Protein AF-A0A0F9J6B0-F1 (afdb_monomer_lite)

Radius o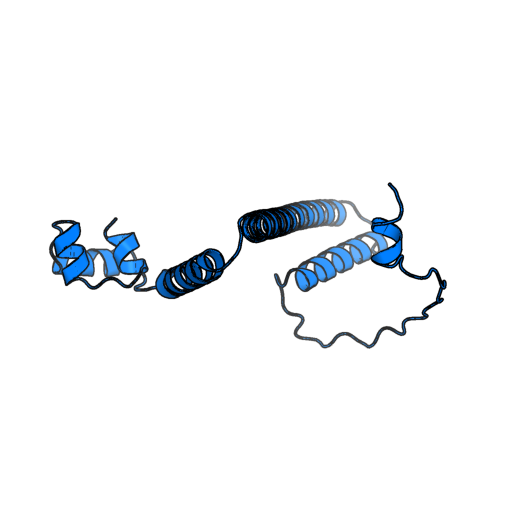f gyration: 25.62 Å; chains: 1; bounding box: 47×68×56 Å

Structure (mmCIF, N/CA/C/O backbone):
data_AF-A0A0F9J6B0-F1
#
_entry.id   AF-A0A0F9J6B0-F1
#
loop_
_atom_site.group_PDB
_atom_site.id
_atom_site.type_symbol
_atom_site.label_atom_id
_atom_site.label_alt_id
_atom_site.label_comp_id
_atom_site.label_asym_id
_atom_site.label_entity_id
_atom_site.label_seq_id
_atom_site.pdbx_PDB_ins_code
_atom_site.Cartn_x
_atom_site.Cartn_y
_atom_site.Cartn_z
_atom_site.occupancy
_atom_site.B_iso_or_equiv
_atom_site.auth_seq_id
_atom_site.auth_comp_id
_atom_site.auth_asym_id
_atom_site.auth_atom_id
_atom_site.pdbx_PDB_model_num
ATOM 1 N N . VAL A 1 1 ? -11.447 -13.891 7.253 1.00 86.56 1 VAL A N 1
ATOM 2 C CA . VAL A 1 1 ? -11.684 -13.188 8.541 1.00 86.56 1 VAL A CA 1
ATOM 3 C C . VAL A 1 1 ? -10.693 -13.617 9.619 1.00 86.56 1 VAL A C 1
ATOM 5 O O . VAL A 1 1 ? -9.848 -12.807 9.956 1.00 86.56 1 VAL A O 1
ATOM 8 N N . ALA A 1 2 ? -10.704 -14.868 10.103 1.00 91.06 2 ALA A N 1
ATOM 9 C CA . ALA A 1 2 ? -9.771 -15.305 11.157 1.00 91.06 2 ALA A CA 1
ATOM 10 C C . ALA A 1 2 ? -8.280 -15.135 10.797 1.00 91.06 2 ALA A C 1
ATOM 12 O O . ALA A 1 2 ? -7.502 -14.700 11.639 1.00 91.06 2 ALA A O 1
ATOM 13 N N . GLN A 1 3 ? -7.906 -15.419 9.542 1.00 93.56 3 GLN A N 1
ATOM 14 C CA . GLN A 1 3 ? -6.561 -15.158 9.015 1.00 93.56 3 GLN A CA 1
ATOM 15 C C . GLN A 1 3 ? -6.202 -13.669 9.094 1.00 93.56 3 GLN A C 1
ATOM 17 O O . GLN A 1 3 ? -5.239 -13.320 9.758 1.00 93.56 3 GLN A O 1
ATOM 22 N N . ALA A 1 4 ? -7.024 -12.794 8.507 1.00 93.50 4 ALA A N 1
ATOM 23 C CA . ALA A 1 4 ? -6.793 -11.349 8.518 1.00 93.50 4 ALA A CA 1
ATOM 24 C C . ALA A 1 4 ? -6.682 -10.773 9.942 1.00 93.50 4 ALA A C 1
ATOM 26 O O . ALA A 1 4 ? -5.851 -9.912 10.197 1.00 93.50 4 ALA A O 1
ATOM 27 N N . MET A 1 5 ? -7.474 -11.272 10.898 1.00 93.75 5 MET A N 1
ATOM 28 C CA . MET A 1 5 ? -7.349 -10.870 12.303 1.00 93.75 5 MET A CA 1
ATOM 29 C C . MET A 1 5 ? -6.032 -11.348 12.932 1.00 93.75 5 MET A C 1
ATOM 31 O O . MET A 1 5 ? -5.412 -10.615 13.696 1.00 93.75 5 MET A O 1
ATOM 35 N N . PHE A 1 6 ? -5.597 -12.568 12.615 1.00 94.69 6 PHE A N 1
ATOM 36 C CA . PHE A 1 6 ? -4.320 -13.117 13.073 1.00 94.69 6 PHE A CA 1
ATOM 37 C C . PHE A 1 6 ? -3.131 -12.333 12.499 1.00 94.69 6 PHE A C 1
ATOM 39 O O . PHE A 1 6 ? -2.220 -11.949 13.233 1.00 94.69 6 PHE A O 1
ATOM 46 N N . GLU A 1 7 ? -3.185 -12.024 11.208 1.00 94.75 7 GLU A N 1
ATOM 47 C CA . GLU A 1 7 ? -2.230 -11.175 10.489 1.00 94.75 7 GLU A CA 1
ATOM 48 C C . GLU A 1 7 ? -2.266 -9.717 10.966 1.00 94.75 7 GLU A C 1
ATOM 50 O O . GLU A 1 7 ? -1.239 -9.049 10.977 1.00 94.75 7 GLU A O 1
ATOM 55 N N . GLY A 1 8 ? -3.411 -9.238 11.456 1.00 92.38 8 GLY A N 1
ATOM 56 C CA . GLY A 1 8 ? -3.547 -7.952 12.146 1.00 92.38 8 GLY A CA 1
ATOM 57 C C . GLY A 1 8 ? -3.039 -7.951 13.595 1.00 92.38 8 GLY A C 1
ATOM 58 O O . GLY A 1 8 ? -3.078 -6.918 14.253 1.00 92.38 8 GLY A O 1
ATOM 59 N N . GLY A 1 9 ? -2.569 -9.093 14.112 1.00 93.81 9 GLY A N 1
ATOM 60 C CA . GLY A 1 9 ? -1.983 -9.211 15.452 1.00 93.81 9 GLY A CA 1
ATOM 61 C C . GLY A 1 9 ? -2.967 -9.580 16.569 1.00 93.81 9 GLY A C 1
ATOM 62 O O . GLY A 1 9 ? -2.544 -9.721 17.720 1.00 93.81 9 GLY A O 1
ATOM 63 N N . ALA A 1 10 ? -4.248 -9.806 16.255 1.00 94.12 10 ALA A N 1
ATOM 64 C CA . ALA A 1 10 ? -5.266 -10.151 17.245 1.00 94.12 10 ALA A CA 1
ATOM 65 C C . ALA A 1 10 ? -4.911 -11.431 18.022 1.00 94.12 10 ALA A C 1
ATOM 67 O O . ALA A 1 10 ? -4.259 -12.363 17.528 1.00 94.12 10 ALA A O 1
ATOM 68 N N . SER A 1 11 ? -5.356 -11.495 19.278 1.00 95.06 11 SER A N 1
ATOM 69 C CA . SER A 1 11 ? -5.137 -12.680 20.109 1.00 95.06 11 SER A CA 1
ATOM 70 C C . SER A 1 11 ? -6.004 -13.854 19.638 1.00 95.06 11 SER A C 1
ATOM 72 O O . SER A 1 11 ? -7.106 -13.667 19.126 1.00 95.06 11 SER A O 1
ATOM 74 N N . LEU A 1 12 ? -5.551 -15.093 19.868 1.00 93.88 12 LEU A N 1
ATOM 75 C CA . LEU A 1 12 ? -6.354 -16.281 19.546 1.00 93.88 12 LEU A CA 1
ATOM 76 C C . LEU A 1 12 ? -7.705 -16.278 20.275 1.00 93.88 12 LEU A C 1
ATOM 78 O O . LEU A 1 12 ? -8.688 -16.761 19.726 1.00 93.88 12 LEU A O 1
ATOM 82 N N . GLN A 1 13 ? -7.752 -15.724 21.491 1.00 95.62 13 GLN A N 1
ATOM 83 C CA . GLN A 1 13 ? -8.985 -15.570 22.262 1.00 95.62 13 GLN A CA 1
ATOM 84 C C . GLN A 1 13 ? -9.965 -14.628 21.561 1.00 95.62 13 GLN A C 1
ATOM 86 O O . GLN A 1 13 ? -11.135 -14.961 21.413 1.00 95.62 13 GLN A O 1
ATOM 91 N N . GLU A 1 14 ? -9.479 -13.476 21.104 1.00 95.19 14 GLU A N 1
ATOM 92 C CA . GLU A 1 14 ? -10.299 -12.490 20.405 1.00 95.19 14 GLU A CA 1
ATOM 93 C C . GLU A 1 14 ? -10.812 -13.027 19.066 1.00 95.19 14 GLU A C 1
ATOM 95 O O . GLU A 1 14 ? -11.990 -12.880 18.746 1.00 95.19 14 GLU A O 1
ATOM 100 N N . ILE A 1 15 ? -9.947 -13.698 18.301 1.00 94.88 15 ILE A N 1
ATOM 101 C CA . ILE A 1 15 ? -10.339 -14.323 17.035 1.00 94.88 15 ILE A CA 1
ATOM 102 C C . ILE A 1 15 ? -11.392 -15.397 17.289 1.00 94.88 15 ILE A C 1
ATOM 104 O O . ILE A 1 15 ? -12.396 -15.448 16.583 1.00 94.88 15 ILE A O 1
ATOM 108 N N . SER A 1 16 ? -11.186 -16.231 18.307 1.00 95.31 16 SER A N 1
ATOM 109 C CA . SER A 1 16 ? -12.132 -17.282 18.666 1.00 95.31 16 SER A CA 1
ATOM 110 C C . SER A 1 16 ? -13.492 -16.707 19.046 1.00 95.31 16 SER A C 1
ATOM 112 O O . SER A 1 16 ? -14.500 -17.148 18.511 1.00 95.31 16 SER A O 1
ATOM 114 N N . PHE A 1 17 ? -13.514 -15.644 19.851 1.00 95.75 17 PHE A N 1
ATOM 115 C CA . PHE A 1 17 ? -14.744 -14.954 20.225 1.00 95.75 17 PHE A CA 1
ATOM 116 C C . PHE A 1 17 ? -15.478 -14.334 19.024 1.00 95.75 17 PHE A C 1
ATOM 118 O O . PHE A 1 17 ? -16.689 -14.480 18.908 1.00 95.75 17 PHE A O 1
ATOM 125 N N . LYS A 1 18 ? -14.767 -13.659 18.109 1.00 95.06 18 LYS A N 1
ATOM 126 C CA . LYS A 1 18 ? -15.400 -12.969 16.966 1.00 95.06 18 LYS A CA 1
ATOM 127 C C . LYS A 1 18 ? -15.781 -13.891 15.808 1.00 95.06 18 LYS A C 1
ATOM 129 O O . LYS A 1 18 ? -16.608 -13.512 14.987 1.00 95.06 18 LYS A O 1
ATOM 134 N N . THR A 1 19 ? -15.137 -15.050 15.686 1.00 92.75 19 THR A N 1
ATOM 135 C CA . THR A 1 19 ? -15.326 -15.954 14.536 1.00 92.75 19 THR A CA 1
ATOM 136 C C . THR A 1 19 ? -15.967 -17.287 14.898 1.00 92.75 19 THR A C 1
ATOM 138 O O . THR A 1 19 ? -16.244 -18.067 13.992 1.00 92.75 19 THR A O 1
ATOM 141 N N . ASP A 1 20 ? -16.175 -17.553 16.190 1.00 92.56 20 ASP A N 1
ATOM 142 C CA . ASP A 1 20 ? -16.641 -18.833 16.744 1.00 92.56 20 ASP A CA 1
ATOM 143 C C . ASP A 1 20 ? -15.767 -20.041 16.342 1.00 92.56 20 ASP A C 1
ATOM 145 O O . ASP A 1 20 ? -16.170 -21.202 16.366 1.00 92.56 20 ASP A O 1
ATOM 149 N N . ILE A 1 21 ? -14.516 -19.781 15.945 1.00 92.19 21 ILE A N 1
ATOM 150 C CA . ILE A 1 21 ? -13.540 -20.823 15.626 1.00 92.19 21 ILE A CA 1
ATOM 151 C C . ILE A 1 21 ? -12.730 -21.119 16.882 1.00 92.19 21 ILE A C 1
ATOM 153 O O . ILE A 1 21 ? -12.158 -20.219 17.495 1.00 92.19 21 ILE A O 1
ATOM 157 N N . ASP A 1 22 ? -12.602 -22.393 17.245 1.00 95.38 22 ASP A N 1
ATOM 158 C CA . ASP A 1 22 ? -11.760 -22.778 18.374 1.00 95.38 22 ASP A CA 1
ATOM 159 C C . ASP A 1 22 ? -10.287 -22.353 18.185 1.00 95.38 22 ASP A C 1
ATOM 161 O O . ASP A 1 22 ? -9.697 -22.461 17.102 1.00 95.38 22 ASP A O 1
ATOM 165 N N . ARG A 1 23 ? -9.656 -21.934 19.286 1.00 95.81 23 ARG A N 1
ATOM 166 C CA . ARG A 1 23 ? -8.264 -21.457 19.334 1.00 95.81 23 ARG A CA 1
ATOM 167 C C . ARG A 1 23 ? -7.272 -22.477 18.782 1.00 95.81 23 ARG A C 1
ATOM 169 O O . ARG A 1 23 ? -6.326 -22.097 18.086 1.00 95.81 23 ARG A O 1
ATOM 176 N N . SER A 1 24 ? -7.482 -23.766 19.058 1.00 95.00 24 SER A N 1
ATOM 177 C CA . SER A 1 24 ? -6.600 -24.824 18.558 1.00 95.00 24 SER A CA 1
ATOM 178 C C . SER A 1 24 ? -6.723 -24.983 17.041 1.00 95.00 24 SER A C 1
ATOM 180 O O . SER A 1 24 ? -5.720 -25.196 16.358 1.00 95.00 24 SER A O 1
ATOM 182 N N . THR A 1 25 ? -7.928 -24.798 16.496 1.00 94.50 25 THR A N 1
ATOM 183 C CA . THR A 1 25 ? -8.187 -24.830 15.052 1.00 94.50 25 THR A CA 1
ATOM 184 C C . THR A 1 25 ? -7.529 -23.647 14.350 1.00 94.50 25 THR A C 1
ATOM 186 O O . THR A 1 25 ? -6.895 -23.839 13.311 1.00 94.50 25 THR A O 1
ATOM 189 N N . ILE A 1 26 ? -7.603 -22.447 14.935 1.00 94.00 26 ILE A N 1
ATOM 190 C CA . ILE A 1 26 ? -6.925 -21.248 14.417 1.00 94.00 26 ILE A CA 1
ATOM 191 C C . ILE A 1 26 ? -5.411 -21.476 14.379 1.00 94.00 26 ILE A C 1
ATOM 193 O O . ILE A 1 26 ? -4.792 -21.293 13.335 1.00 94.00 26 ILE A O 1
ATOM 197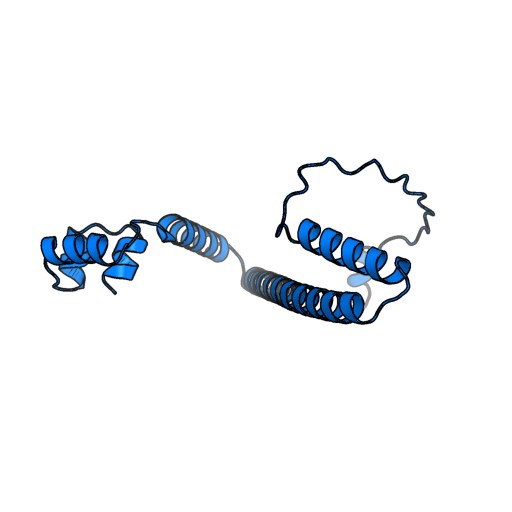 N N . SER A 1 27 ? -4.817 -21.951 15.478 1.00 94.19 27 SER A N 1
ATOM 198 C CA . SER A 1 27 ? -3.373 -22.212 15.547 1.00 94.19 27 SER A CA 1
ATOM 199 C C . SER A 1 27 ? -2.914 -23.279 14.543 1.00 94.19 27 SER A C 1
ATOM 201 O O . SER A 1 27 ? -1.900 -23.101 13.866 1.00 94.19 27 SER A O 1
ATOM 203 N N . LYS A 1 28 ? -3.674 -24.374 14.394 1.00 96.31 28 LYS A N 1
ATOM 204 C CA . LYS A 1 28 ? -3.382 -25.425 13.405 1.00 96.31 28 LYS A CA 1
ATOM 205 C C . LYS A 1 28 ? -3.456 -24.893 11.975 1.00 96.31 28 LYS A C 1
ATOM 207 O O . LYS A 1 28 ? -2.575 -25.203 11.177 1.00 96.31 28 LYS A O 1
ATOM 212 N N . LYS A 1 29 ? -4.476 -24.090 11.651 1.00 94.69 29 LYS A N 1
ATOM 213 C CA . LYS A 1 29 ? -4.606 -23.458 10.330 1.00 94.69 29 LYS A CA 1
ATOM 214 C C . LYS A 1 29 ? -3.472 -22.475 10.062 1.00 94.69 29 LYS A C 1
ATOM 216 O O . LYS A 1 29 ? -2.879 -22.567 8.996 1.00 94.69 29 LYS A O 1
ATOM 221 N N . ALA A 1 30 ? -3.119 -21.639 11.040 1.00 93.88 30 ALA A N 1
ATOM 222 C CA . ALA A 1 30 ? -2.009 -20.698 10.926 1.00 93.88 30 ALA A CA 1
ATOM 223 C C . ALA A 1 30 ? -0.700 -21.409 10.570 1.00 93.88 30 ALA A C 1
ATOM 225 O O . ALA A 1 30 ? -0.047 -21.049 9.598 1.00 93.88 30 ALA A O 1
ATOM 226 N N . LYS A 1 31 ? -0.366 -22.492 11.282 1.00 94.75 31 LYS A N 1
ATOM 227 C CA . LYS A 1 31 ? 0.831 -23.290 10.980 1.00 94.75 31 LYS A CA 1
ATOM 228 C C . LYS A 1 31 ? 0.754 -23.987 9.621 1.00 94.75 31 LYS A C 1
ATOM 230 O O . LYS A 1 31 ? 1.730 -23.984 8.884 1.00 94.75 31 LYS A O 1
ATOM 235 N N . LYS A 1 32 ? -0.388 -24.601 9.291 1.00 96.31 32 LYS A N 1
ATOM 236 C CA . LYS A 1 32 ? -0.559 -25.376 8.049 1.00 96.31 32 LYS A CA 1
ATOM 237 C C . LYS A 1 32 ? -0.519 -24.501 6.795 1.00 96.31 32 LYS A C 1
ATOM 239 O O . LYS A 1 32 ? -0.053 -24.961 5.761 1.00 96.31 32 LYS A O 1
ATOM 244 N N . LEU A 1 33 ? -1.064 -23.291 6.878 1.00 94.25 33 LEU A N 1
ATOM 245 C CA . LEU A 1 33 ? -1.223 -22.375 5.748 1.00 94.25 33 LEU A CA 1
ATOM 246 C C . LEU A 1 33 ? -0.187 -21.243 5.744 1.00 94.25 33 LEU A C 1
ATOM 248 O O . LEU A 1 33 ? -0.253 -20.389 4.869 1.00 94.25 33 LEU A O 1
ATOM 252 N N . GLY A 1 34 ? 0.743 -21.231 6.704 1.00 94.50 34 GLY A N 1
ATOM 253 C CA . GLY A 1 34 ? 1.801 -20.225 6.780 1.00 94.50 34 GLY A CA 1
ATOM 254 C C . GLY A 1 34 ? 1.295 -18.821 7.109 1.00 94.50 34 GLY A C 1
ATOM 255 O O . GLY A 1 34 ? 1.810 -17.856 6.565 1.00 94.50 34 GLY A O 1
ATOM 256 N N . TRP A 1 35 ? 0.276 -18.685 7.964 1.00 94.62 35 TRP A N 1
ATOM 257 C CA . TRP A 1 35 ? -0.174 -17.358 8.394 1.00 94.62 35 TRP A CA 1
ATOM 258 C C . TRP A 1 35 ? 0.880 -16.711 9.289 1.00 94.62 35 TRP A C 1
ATOM 260 O O . TRP A 1 35 ? 1.293 -17.294 10.298 1.00 94.62 35 TRP A O 1
ATOM 270 N N . GLU A 1 36 ? 1.253 -15.480 8.962 1.00 93.31 36 GLU A N 1
ATOM 271 C CA . GLU A 1 36 ? 2.214 -14.697 9.730 1.00 93.31 36 GLU A CA 1
ATOM 272 C C . GLU A 1 36 ? 1.484 -13.784 10.711 1.00 93.31 36 GLU A C 1
ATOM 274 O O . GLU A 1 36 ? 0.635 -12.976 10.337 1.00 93.31 36 GLU A O 1
ATOM 279 N N . LYS A 1 37 ? 1.779 -13.924 12.006 1.00 93.06 37 LYS A N 1
ATOM 280 C CA . LYS A 1 37 ? 1.102 -13.122 13.025 1.00 93.06 37 LYS A CA 1
ATOM 281 C C . LYS A 1 37 ? 1.608 -11.684 12.979 1.00 93.06 37 LYS A C 1
ATOM 283 O O . LYS A 1 37 ? 2.805 -11.461 13.117 1.00 93.06 37 LYS A O 1
ATOM 288 N N . GLY A 1 38 ? 0.687 -10.728 12.904 1.00 91.69 38 GLY A N 1
ATOM 289 C CA . GLY A 1 38 ? 1.014 -9.305 13.021 1.00 91.69 38 GLY A CA 1
ATOM 290 C C . GLY A 1 38 ? 1.685 -8.687 11.791 1.00 91.69 38 GLY A C 1
ATOM 291 O O . GLY A 1 38 ? 2.142 -7.553 11.885 1.00 91.69 38 GLY A O 1
ATOM 292 N N . VAL A 1 39 ? 1.720 -9.373 10.642 1.00 94.88 39 VAL A N 1
ATOM 293 C CA . VAL A 1 39 ? 2.306 -8.841 9.395 1.00 94.88 39 VAL A CA 1
ATOM 294 C C . VAL A 1 39 ? 1.700 -7.492 8.974 1.00 94.88 39 VAL A C 1
ATOM 296 O O . VAL A 1 39 ? 2.411 -6.631 8.467 1.00 94.88 39 VAL A O 1
ATOM 299 N N . ASN A 1 40 ? 0.419 -7.253 9.275 1.00 92.88 40 ASN A N 1
ATOM 300 C CA . ASN A 1 40 ? -0.272 -5.998 8.960 1.00 92.88 40 ASN A CA 1
ATOM 301 C C . ASN A 1 40 ? -0.408 -5.066 10.174 1.00 92.88 40 ASN A C 1
ATOM 303 O O . ASN A 1 40 ? -1.045 -4.019 10.079 1.00 92.88 40 ASN A O 1
ATOM 307 N N . GLN A 1 41 ? 0.154 -5.429 11.331 1.00 92.81 41 GLN A N 1
ATOM 308 C CA . GLN A 1 41 ? -0.050 -4.688 12.577 1.00 92.81 41 GLN A CA 1
ATOM 309 C C . GLN A 1 41 ? 0.523 -3.268 12.507 1.00 92.81 41 GLN A C 1
ATOM 311 O O . GLN A 1 41 ? -0.122 -2.332 12.976 1.00 92.81 41 GLN A O 1
ATOM 316 N N . GLN A 1 42 ? 1.700 -3.098 11.895 1.00 92.62 42 GLN A N 1
ATOM 317 C CA . GLN A 1 42 ? 2.300 -1.774 11.716 1.00 92.62 42 GLN A CA 1
ATOM 318 C C . GLN A 1 42 ? 1.461 -0.904 10.775 1.00 92.62 42 GLN A C 1
ATOM 320 O O . GLN A 1 42 ? 1.180 0.241 11.106 1.00 92.62 42 GLN A O 1
ATOM 325 N N . LEU A 1 43 ? 0.982 -1.470 9.663 1.00 93.75 43 LEU A N 1
ATOM 326 C CA . LEU A 1 43 ? 0.124 -0.753 8.719 1.00 93.75 43 LEU A CA 1
ATOM 327 C C . LEU A 1 43 ? -1.173 -0.265 9.385 1.00 93.75 43 LEU A C 1
ATOM 329 O O . LEU A 1 43 ? -1.592 0.864 9.162 1.00 93.75 43 LEU A O 1
ATOM 333 N N . ILE A 1 44 ? -1.780 -1.087 10.248 1.00 93.31 44 ILE A N 1
ATOM 334 C CA . ILE A 1 44 ? -2.955 -0.687 11.037 1.00 93.31 44 ILE A CA 1
ATOM 335 C C . ILE A 1 44 ? -2.613 0.483 11.971 1.00 93.31 44 ILE A C 1
ATOM 337 O O . ILE A 1 44 ? -3.394 1.425 12.082 1.00 93.31 44 ILE A O 1
ATOM 341 N N . ALA A 1 45 ? -1.462 0.435 12.647 1.00 93.94 45 ALA A N 1
ATOM 342 C CA . ALA A 1 45 ? -1.032 1.510 13.539 1.00 93.94 45 ALA A CA 1
ATOM 343 C C . ALA A 1 45 ? -0.765 2.822 12.782 1.00 93.94 45 ALA A C 1
ATOM 345 O O . ALA A 1 45 ? -1.146 3.893 13.258 1.00 93.94 45 ALA A O 1
ATOM 346 N N . ASP A 1 46 ? -0.156 2.736 11.599 1.00 95.06 46 ASP A N 1
ATOM 347 C CA . ASP A 1 46 ? 0.116 3.890 10.745 1.00 95.06 46 ASP A CA 1
ATOM 348 C C . ASP A 1 46 ? -1.181 4.528 10.235 1.00 95.06 46 ASP A C 1
ATOM 350 O O . ASP A 1 46 ? -1.312 5.748 10.293 1.00 95.06 46 ASP A O 1
ATOM 354 N N . GLU A 1 47 ? -2.166 3.724 9.826 1.00 95.38 47 GLU A N 1
ATOM 355 C CA . GLU A 1 47 ? -3.476 4.221 9.388 1.00 95.38 47 GLU A CA 1
ATOM 356 C C . GLU A 1 47 ? -4.221 4.932 10.527 1.00 95.38 47 GLU A C 1
ATOM 358 O O . GLU A 1 47 ? -4.736 6.033 10.351 1.00 95.38 47 GLU A O 1
ATOM 363 N N . VAL A 1 48 ? -4.219 4.351 11.735 1.00 96.00 48 VAL A N 1
ATOM 364 C CA . VAL A 1 48 ? -4.810 4.992 12.925 1.00 96.00 48 VAL A CA 1
ATOM 365 C C . VAL A 1 48 ? -4.138 6.335 13.217 1.00 96.00 48 VAL A C 1
ATOM 367 O O . VAL A 1 48 ? -4.819 7.305 13.561 1.00 96.00 48 VAL A O 1
ATOM 370 N N . ARG A 1 49 ? -2.809 6.413 13.074 1.00 97.12 49 ARG A N 1
ATOM 371 C CA . ARG A 1 49 ? -2.062 7.664 13.242 1.00 97.12 49 ARG A CA 1
ATOM 372 C C . ARG A 1 49 ? -2.482 8.699 12.199 1.00 97.12 49 ARG A C 1
ATOM 374 O O . ARG A 1 49 ? -2.791 9.825 12.580 1.00 97.12 49 ARG A O 1
ATOM 381 N N . VAL A 1 50 ? -2.531 8.317 10.922 1.00 95.88 50 VAL A N 1
ATOM 382 C CA . VAL A 1 50 ? -2.945 9.203 9.823 1.00 95.88 50 VAL A CA 1
ATOM 383 C C . VAL A 1 50 ? -4.361 9.727 10.053 1.00 95.88 50 VAL A C 1
ATOM 385 O O . VAL A 1 50 ? -4.578 10.931 9.966 1.00 95.88 50 VAL A O 1
ATOM 388 N N . GLU A 1 51 ? -5.310 8.868 10.423 1.00 95.38 51 GLU A N 1
ATOM 389 C CA . GLU A 1 51 ? -6.696 9.286 10.662 1.00 95.38 51 GLU A CA 1
ATOM 390 C C . GLU A 1 51 ? -6.813 10.234 11.866 1.00 95.38 51 GLU A C 1
ATOM 392 O O . GLU A 1 51 ? -7.535 11.232 11.828 1.00 95.38 51 GLU A O 1
ATOM 397 N N . THR A 1 52 ? -6.036 9.978 12.923 1.00 95.75 52 THR A N 1
ATOM 398 C CA . THR A 1 52 ? -5.965 10.875 14.085 1.00 95.75 52 THR A CA 1
ATOM 399 C C . THR A 1 52 ? -5.430 12.248 13.679 1.00 95.75 52 THR A C 1
ATOM 401 O O . THR A 1 52 ? -6.015 13.265 14.048 1.00 95.75 52 THR A O 1
ATOM 404 N N . GLU A 1 53 ? -4.361 12.298 12.882 1.00 94.62 53 GLU A N 1
ATOM 405 C CA . GLU A 1 53 ? -3.803 13.546 12.353 1.00 94.62 53 GLU A CA 1
ATOM 406 C C . GLU A 1 53 ? -4.819 14.271 11.450 1.00 94.62 53 GLU A C 1
ATOM 408 O O . GLU A 1 53 ? -5.060 15.465 11.646 1.00 94.62 53 GLU A O 1
ATOM 413 N N . LYS A 1 54 ? -5.503 13.556 10.543 1.00 94.00 54 LYS A N 1
ATOM 414 C CA . LYS A 1 54 ? -6.551 14.112 9.666 1.00 94.00 54 LYS A CA 1
ATOM 415 C C . LYS A 1 54 ? -7.705 14.734 10.450 1.00 94.00 54 LYS A C 1
ATOM 417 O O . LYS A 1 54 ? -8.197 15.784 10.048 1.00 94.00 54 LYS A O 1
ATOM 422 N N . SER A 1 55 ? -8.090 14.154 11.588 1.00 94.56 55 SER A N 1
ATOM 423 C CA . SER A 1 55 ? -9.167 14.695 12.435 1.00 94.56 55 SER A CA 1
ATOM 424 C C . SER A 1 55 ? -8.878 16.091 13.010 1.00 94.56 55 SER A C 1
ATOM 426 O O . SER A 1 55 ? -9.802 16.790 13.423 1.00 94.56 55 SER A O 1
ATOM 428 N N . THR A 1 56 ? -7.609 16.516 13.020 1.00 95.00 56 THR A N 1
ATOM 429 C CA . THR A 1 56 ? -7.188 17.848 13.490 1.00 95.00 56 THR A CA 1
ATOM 430 C C . THR A 1 56 ? -7.154 18.906 12.385 1.00 95.00 56 THR A C 1
ATOM 432 O O . THR A 1 56 ? -6.979 20.091 12.671 1.00 95.00 56 THR A O 1
ATOM 435 N N . LEU A 1 57 ? -7.313 18.491 11.127 1.00 95.19 57 LEU A N 1
ATOM 436 C CA . LEU A 1 57 ? -7.239 19.355 9.955 1.00 95.19 57 LEU A CA 1
ATOM 437 C C . LEU A 1 57 ? -8.615 19.905 9.579 1.00 95.19 57 LEU A C 1
ATOM 439 O O . LEU A 1 57 ? -9.656 19.321 9.878 1.00 95.19 57 LEU A O 1
ATOM 443 N N . ASN A 1 58 ? -8.621 21.034 8.872 1.00 96.75 58 ASN A N 1
ATOM 444 C CA . ASN A 1 58 ? -9.840 21.524 8.239 1.00 96.75 58 ASN A CA 1
ATOM 445 C C . ASN A 1 58 ? -10.121 20.796 6.911 1.00 96.75 58 ASN A C 1
ATOM 447 O O . ASN A 1 58 ? -9.249 20.146 6.332 1.00 96.75 58 ASN A O 1
ATOM 451 N N . GLN A 1 59 ? -11.340 20.962 6.396 1.00 94.50 59 GLN A N 1
ATOM 452 C CA . GLN A 1 59 ? -11.803 20.269 5.194 1.00 94.50 59 GLN A CA 1
ATOM 453 C C . GLN A 1 59 ? -10.916 20.517 3.959 1.00 94.50 59 GLN A C 1
ATOM 455 O O . GLN A 1 59 ? -10.586 19.573 3.248 1.00 94.50 59 GLN A O 1
ATOM 460 N N . GLN A 1 60 ? -10.463 21.755 3.728 1.00 95.00 60 GLN A N 1
ATOM 461 C CA . GLN A 1 60 ? -9.605 22.079 2.579 1.00 95.00 60 GLN A CA 1
ATOM 462 C C . GLN A 1 60 ? -8.227 21.412 2.684 1.00 95.00 60 GLN A C 1
ATOM 464 O O . GLN A 1 60 ? -7.671 20.956 1.687 1.00 95.00 60 GLN A O 1
ATOM 469 N N . GLN A 1 61 ? -7.672 21.331 3.895 1.00 94.06 61 GLN A N 1
ATOM 470 C CA . GLN A 1 61 ? -6.403 20.646 4.146 1.00 94.06 61 GLN A CA 1
ATOM 471 C C . GLN A 1 61 ? -6.526 19.138 3.911 1.00 94.06 61 GLN A C 1
ATOM 473 O O . GLN A 1 61 ? -5.626 18.547 3.316 1.00 94.06 61 GLN A O 1
ATOM 478 N N . VAL A 1 62 ? -7.637 18.530 4.337 1.00 95.12 62 VAL A N 1
ATOM 479 C CA . VAL A 1 62 ? -7.929 17.110 4.090 1.00 95.12 62 VAL A CA 1
ATOM 480 C C . VAL A 1 62 ? -8.072 16.832 2.593 1.00 95.12 62 VAL A C 1
ATOM 482 O O . VAL A 1 62 ? -7.449 15.905 2.082 1.00 95.12 62 VAL A O 1
ATOM 485 N N . GLU A 1 63 ? -8.822 17.663 1.870 1.00 94.19 63 GLU A N 1
ATOM 486 C CA . GLU A 1 63 ? -8.997 17.527 0.418 1.00 94.19 63 GLU A CA 1
ATOM 487 C C . GLU A 1 63 ? -7.670 17.640 -0.334 1.00 94.19 63 GLU A C 1
ATOM 489 O O . GLU A 1 63 ? -7.368 16.820 -1.203 1.00 94.19 63 GLU A O 1
ATOM 494 N N . TYR A 1 64 ? -6.842 18.624 0.027 1.00 93.56 64 TYR A N 1
ATOM 495 C CA . TYR A 1 64 ? -5.521 18.777 -0.571 1.00 93.56 64 TYR A CA 1
ATOM 496 C C . TYR A 1 64 ? -4.602 17.592 -0.250 1.00 93.56 64 TYR A C 1
ATOM 498 O O . TYR A 1 64 ? -3.903 17.102 -1.138 1.00 93.56 64 TYR A O 1
ATOM 506 N N . HIS A 1 65 ? -4.616 17.101 0.993 1.00 94.75 65 HIS A N 1
ATOM 507 C CA . HIS A 1 65 ? -3.875 15.904 1.388 1.00 94.75 65 HIS A CA 1
ATOM 508 C C . HIS A 1 65 ? -4.276 14.693 0.536 1.00 94.75 65 HIS A C 1
ATOM 510 O O . HIS A 1 65 ? -3.415 14.040 -0.054 1.00 94.75 65 HIS A O 1
ATOM 516 N N . ASP A 1 66 ? -5.574 14.419 0.411 1.00 94.12 66 ASP A N 1
ATOM 517 C CA . ASP A 1 66 ? -6.078 13.252 -0.318 1.00 94.12 66 ASP A CA 1
ATOM 518 C C . ASP A 1 66 ? -5.791 13.359 -1.829 1.00 94.12 66 ASP A C 1
ATOM 520 O O . ASP A 1 66 ? -5.423 12.371 -2.480 1.00 94.12 66 ASP A O 1
ATOM 524 N N . PHE A 1 67 ? -5.840 14.572 -2.388 1.00 92.81 67 PHE A N 1
ATOM 525 C CA . PHE A 1 67 ? -5.361 14.848 -3.744 1.00 92.81 67 PHE A CA 1
ATOM 526 C C . PHE A 1 67 ? -3.862 14.537 -3.904 1.00 92.81 67 PHE A C 1
ATOM 528 O O . PHE A 1 67 ? -3.462 13.866 -4.856 1.00 92.81 67 PHE A O 1
ATOM 535 N N . GLN A 1 68 ? -3.017 14.979 -2.971 1.00 89.88 68 GLN A N 1
ATOM 536 C CA . GLN A 1 68 ? -1.575 14.724 -3.039 1.00 89.88 68 GLN A CA 1
ATOM 537 C C . GLN A 1 68 ? -1.246 13.232 -2.916 1.00 89.88 68 GLN A C 1
ATOM 539 O O . GLN A 1 68 ? -0.444 12.720 -3.699 1.00 89.88 68 GLN A O 1
ATOM 544 N N . VAL A 1 69 ? -1.890 12.518 -1.988 1.00 91.81 69 VAL A N 1
ATOM 545 C CA . VAL A 1 69 ? -1.714 11.067 -1.821 1.00 91.81 69 VAL A CA 1
ATOM 546 C C . VAL A 1 69 ? -2.121 10.322 -3.092 1.00 91.81 69 VAL A C 1
ATOM 548 O O . VAL A 1 69 ? -1.357 9.499 -3.598 1.00 91.81 69 VAL A O 1
ATOM 551 N N . SER A 1 70 ? -3.292 10.632 -3.655 1.00 90.81 70 SER A N 1
ATOM 552 C CA . SER A 1 70 ? -3.766 9.979 -4.883 1.00 90.81 70 SER A CA 1
ATOM 553 C C . 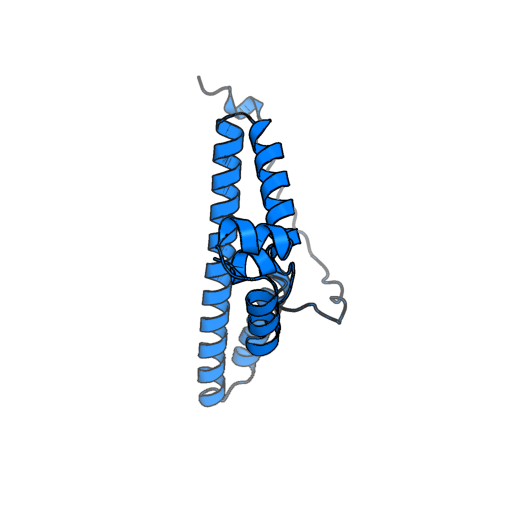SER A 1 70 ? -2.864 10.256 -6.091 1.00 90.81 70 SER A C 1
ATOM 555 O O . SER A 1 70 ? -2.558 9.328 -6.843 1.00 90.81 70 SER A O 1
ATOM 557 N N . SER A 1 71 ? -2.372 11.488 -6.240 1.00 86.06 71 SER A N 1
ATOM 558 C CA . SER A 1 71 ? -1.415 11.869 -7.286 1.00 86.06 71 SER A CA 1
ATOM 559 C C . SER A 1 71 ? -0.093 11.098 -7.172 1.00 86.06 71 SER A C 1
ATOM 561 O O . SER A 1 71 ? 0.388 10.527 -8.153 1.00 86.06 71 SER A O 1
ATOM 563 N N . GLN A 1 72 ? 0.468 10.987 -5.964 1.00 82.75 72 GLN A N 1
ATOM 564 C CA . GLN A 1 72 ? 1.704 10.231 -5.738 1.00 82.75 72 GLN A CA 1
ATOM 565 C C . GLN A 1 72 ? 1.526 8.728 -5.997 1.00 82.75 72 GLN A C 1
ATOM 567 O O . GLN A 1 72 ? 2.386 8.104 -6.618 1.00 82.75 72 GLN A O 1
ATOM 572 N N . LEU A 1 73 ? 0.394 8.145 -5.590 1.00 87.38 73 LEU A N 1
ATOM 573 C CA . LEU A 1 73 ? 0.073 6.747 -5.894 1.00 87.38 73 LEU A CA 1
ATOM 574 C C . LEU A 1 73 ? -0.064 6.497 -7.401 1.00 87.38 73 LEU A C 1
ATOM 576 O O . LEU A 1 73 ? 0.366 5.449 -7.888 1.00 87.38 73 LEU A O 1
ATOM 580 N N . ALA A 1 74 ? -0.657 7.435 -8.144 1.00 87.50 74 ALA A N 1
ATOM 581 C CA . ALA A 1 74 ? -0.738 7.353 -9.599 1.00 87.50 74 ALA A CA 1
ATOM 582 C C . ALA A 1 74 ? 0.659 7.396 -10.235 1.00 87.50 74 ALA A C 1
ATOM 584 O O . ALA A 1 74 ? 0.980 6.537 -11.054 1.00 87.50 74 ALA A O 1
ATOM 585 N N . LEU A 1 75 ? 1.518 8.314 -9.779 1.00 81.12 75 LEU A N 1
ATOM 586 C CA . LEU A 1 75 ? 2.893 8.434 -10.261 1.00 81.12 75 LEU A CA 1
ATOM 587 C C . LEU A 1 75 ? 3.695 7.140 -10.062 1.00 81.12 75 LEU A C 1
ATOM 589 O O . LEU A 1 75 ? 4.379 6.703 -10.984 1.00 81.12 75 LEU A O 1
ATOM 593 N N . ILE A 1 76 ? 3.590 6.500 -8.893 1.00 81.75 76 ILE A N 1
ATOM 594 C CA . ILE A 1 76 ? 4.265 5.219 -8.623 1.00 81.75 76 ILE A CA 1
ATOM 595 C C . ILE A 1 76 ? 3.834 4.157 -9.646 1.00 81.75 76 ILE A C 1
ATOM 597 O O . ILE A 1 76 ? 4.683 3.504 -10.254 1.00 81.75 76 ILE A O 1
ATOM 601 N N . LYS A 1 77 ? 2.528 4.029 -9.908 1.00 86.19 77 LYS A N 1
ATOM 602 C CA . LYS A 1 77 ? 1.999 3.068 -10.893 1.00 86.19 77 LYS A CA 1
ATOM 603 C C . LYS A 1 77 ? 2.451 3.382 -12.317 1.00 86.19 77 LYS A C 1
ATOM 605 O O . LYS A 1 77 ? 2.797 2.474 -13.076 1.00 86.19 77 LYS A O 1
ATOM 610 N N . ASP A 1 78 ? 2.455 4.658 -12.692 1.00 80.69 78 ASP A N 1
ATOM 611 C CA . ASP A 1 78 ? 2.908 5.095 -14.012 1.00 80.69 78 ASP A CA 1
ATOM 612 C C . ASP A 1 78 ? 4.387 4.781 -14.221 1.00 80.69 78 ASP A C 1
ATOM 614 O O . ASP A 1 78 ? 4.784 4.324 -15.293 1.00 80.69 78 ASP A O 1
ATOM 618 N N . ILE A 1 79 ? 5.193 4.947 -13.178 1.00 77.12 79 ILE A N 1
ATOM 619 C CA . ILE A 1 79 ? 6.610 4.603 -13.171 1.00 77.12 79 ILE A CA 1
ATOM 620 C C . ILE A 1 79 ? 6.822 3.097 -13.309 1.00 77.12 79 ILE A C 1
ATOM 622 O O . ILE A 1 79 ? 7.646 2.677 -14.121 1.00 77.12 79 ILE A O 1
ATOM 626 N N . GLU A 1 80 ? 6.091 2.273 -12.560 1.00 83.06 80 GLU A N 1
ATOM 627 C CA . GLU A 1 80 ? 6.163 0.812 -12.686 1.00 83.06 80 GLU A CA 1
ATOM 628 C C . GLU A 1 80 ? 5.808 0.365 -14.109 1.00 83.06 80 GLU A C 1
ATOM 630 O O . GLU A 1 80 ? 6.509 -0.454 -14.719 1.00 83.06 80 GLU A O 1
ATOM 635 N N . ARG A 1 81 ? 4.752 0.954 -14.683 1.00 84.19 81 ARG A N 1
ATOM 636 C CA . ARG A 1 81 ? 4.319 0.686 -16.056 1.00 84.19 81 ARG A CA 1
ATOM 637 C C . ARG A 1 81 ? 5.352 1.150 -17.077 1.00 84.19 81 ARG A C 1
ATOM 639 O O . ARG A 1 81 ? 5.639 0.424 -18.031 1.00 84.19 81 ARG A O 1
ATOM 646 N N . PHE A 1 82 ? 5.910 2.343 -16.891 1.00 83.31 82 PHE A N 1
ATOM 647 C CA . PHE A 1 82 ? 6.967 2.875 -17.739 1.00 83.31 82 PHE A CA 1
ATOM 648 C C . PHE A 1 82 ? 8.196 1.967 -17.699 1.00 83.31 82 PHE A C 1
ATOM 650 O O . PHE A 1 82 ? 8.665 1.541 -18.750 1.00 83.31 82 PHE A O 1
ATOM 657 N N . SER A 1 83 ? 8.667 1.613 -16.502 1.00 76.00 83 SER A N 1
ATOM 658 C CA . SER A 1 83 ? 9.820 0.734 -16.291 1.00 76.00 83 SER A CA 1
ATOM 659 C C . SER A 1 83 ? 9.613 -0.625 -16.962 1.00 76.00 83 SER A C 1
ATOM 661 O O . SER A 1 83 ? 10.459 -1.079 -17.730 1.00 76.00 83 SER A O 1
ATOM 663 N N . SER A 1 84 ? 8.435 -1.228 -16.785 1.00 82.31 84 SER A N 1
ATOM 664 C CA . SER A 1 84 ? 8.076 -2.499 -17.426 1.00 82.31 84 SER A CA 1
ATOM 665 C C . SER A 1 84 ? 8.102 -2.408 -18.955 1.00 82.31 84 SER A C 1
ATOM 667 O O . SER A 1 84 ? 8.635 -3.289 -19.633 1.00 82.31 84 SER A O 1
ATOM 669 N N . ASN A 1 85 ? 7.560 -1.326 -19.522 1.00 83.25 85 ASN A N 1
ATOM 670 C CA . ASN A 1 85 ? 7.586 -1.095 -20.966 1.00 83.25 85 ASN A CA 1
ATOM 671 C C . ASN A 1 85 ? 9.002 -0.838 -21.489 1.00 83.25 85 ASN A C 1
ATOM 673 O O . ASN A 1 85 ? 9.363 -1.380 -22.534 1.00 83.25 85 ASN A O 1
ATOM 677 N N . ALA A 1 86 ? 9.802 -0.052 -20.767 1.00 76.56 86 ALA A N 1
ATOM 678 C CA . ALA A 1 86 ? 11.190 0.227 -21.108 1.00 76.56 86 ALA A CA 1
ATOM 679 C C . ALA A 1 86 ? 12.028 -1.058 -21.097 1.00 76.56 86 ALA A C 1
ATOM 681 O O . ALA A 1 86 ? 12.739 -1.325 -22.061 1.00 76.56 86 ALA A O 1
ATOM 682 N N . MET A 1 87 ? 11.874 -1.901 -20.072 1.00 79.44 87 MET A N 1
ATOM 683 C CA . MET A 1 87 ? 12.551 -3.198 -19.975 1.00 79.44 87 MET A CA 1
ATOM 684 C C . MET A 1 87 ? 12.143 -4.152 -21.092 1.00 79.44 87 MET A C 1
ATOM 686 O O . MET A 1 87 ? 13.000 -4.783 -21.709 1.00 79.44 87 MET A O 1
ATOM 690 N N . ARG A 1 88 ? 10.846 -4.225 -21.410 1.00 83.25 88 ARG A N 1
ATOM 691 C CA . ARG A 1 88 ? 10.367 -5.017 -22.547 1.00 83.25 88 ARG A CA 1
ATOM 692 C C . ARG A 1 88 ? 10.990 -4.532 -23.854 1.00 83.25 88 ARG A C 1
ATOM 694 O O . ARG A 1 88 ? 11.485 -5.347 -24.628 1.00 83.25 88 ARG A O 1
ATOM 701 N N . LYS A 1 89 ? 11.031 -3.214 -24.073 1.00 76.81 89 LYS A N 1
ATOM 702 C CA . LYS A 1 89 ? 11.627 -2.641 -25.282 1.00 76.81 89 LYS A CA 1
ATOM 703 C C . LYS A 1 89 ? 13.140 -2.845 -25.344 1.00 76.81 89 LYS A C 1
ATOM 705 O O . LYS A 1 89 ? 13.665 -3.124 -26.416 1.00 76.81 89 LYS A O 1
ATOM 710 N N . ALA A 1 90 ? 13.832 -2.760 -24.211 1.00 73.69 90 ALA A N 1
ATOM 711 C CA . ALA A 1 90 ? 15.247 -3.094 -24.110 1.00 73.69 90 ALA A CA 1
ATOM 712 C C . ALA A 1 90 ? 15.501 -4.574 -24.438 1.00 73.69 90 ALA A C 1
ATOM 714 O O . ALA A 1 90 ? 16.459 -4.876 -25.139 1.00 73.69 90 ALA A O 1
ATOM 715 N N . GLY A 1 91 ? 14.622 -5.485 -24.006 1.00 78.12 91 GLY A N 1
ATOM 716 C CA . GLY A 1 91 ? 14.668 -6.901 -24.381 1.00 78.12 91 GLY A CA 1
ATOM 717 C C . GLY A 1 91 ? 14.494 -7.133 -25.884 1.00 78.12 91 GLY A C 1
ATOM 718 O O . GLY A 1 91 ? 15.246 -7.902 -26.474 1.00 78.12 91 GLY A O 1
ATOM 719 N N . GLU A 1 92 ? 13.557 -6.427 -26.524 1.00 81.00 92 GLU A N 1
ATOM 720 C CA . GLU A 1 92 ? 13.407 -6.448 -27.987 1.00 81.00 92 GLU A CA 1
ATOM 721 C C . GLU A 1 92 ? 14.663 -5.910 -28.686 1.00 81.00 92 GLU A C 1
ATOM 723 O O . GLU A 1 92 ? 15.159 -6.513 -29.633 1.00 81.00 92 GLU A O 1
ATOM 728 N N . LEU A 1 93 ? 15.217 -4.794 -28.206 1.00 69.75 93 LEU A N 1
ATOM 729 C CA . LEU A 1 93 ? 16.425 -4.205 -28.779 1.00 69.75 93 LEU A CA 1
ATOM 730 C C . LEU A 1 93 ? 17.662 -5.070 -28.543 1.00 69.75 93 LEU A C 1
ATOM 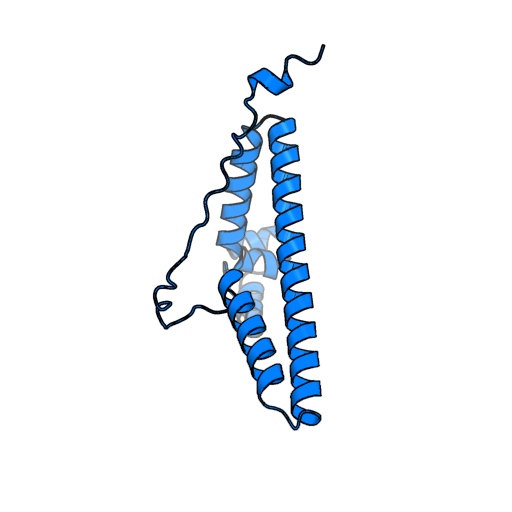732 O O . LEU A 1 93 ? 18.508 -5.119 -29.416 1.00 69.75 93 LEU A O 1
ATOM 736 N N . LEU A 1 94 ? 17.766 -5.818 -27.448 1.00 67.38 94 LEU A N 1
ATOM 737 C CA . LEU A 1 94 ? 18.834 -6.809 -27.265 1.00 67.38 94 LEU A CA 1
ATOM 738 C C . LEU A 1 94 ? 18.811 -7.913 -28.327 1.00 67.38 94 LEU A C 1
ATOM 740 O O . LEU A 1 94 ? 19.855 -8.468 -28.652 1.00 67.38 94 LEU A O 1
ATOM 744 N N . GLN A 1 95 ? 17.631 -8.242 -28.851 1.00 70.25 95 GLN A N 1
ATOM 745 C CA . GLN A 1 95 ? 17.472 -9.258 -29.891 1.00 70.25 95 GLN A CA 1
ATOM 746 C C . GLN A 1 95 ? 17.689 -8.704 -31.306 1.00 70.25 95 GLN A C 1
ATOM 748 O O . GLN A 1 95 ? 17.936 -9.481 -32.223 1.00 70.25 95 GLN A O 1
ATOM 753 N N . VAL A 1 96 ? 17.577 -7.383 -31.488 1.00 68.56 96 VAL A N 1
ATOM 754 C CA . VAL A 1 96 ? 17.561 -6.721 -32.807 1.00 68.56 96 VAL A CA 1
ATOM 755 C C . VAL A 1 96 ? 18.759 -5.781 -33.024 1.00 68.56 96 VAL A C 1
ATOM 757 O O . VAL A 1 96 ? 19.090 -5.466 -34.162 1.00 68.56 96 VAL A O 1
ATOM 760 N N . SER A 1 97 ? 19.415 -5.309 -31.965 1.00 55.56 97 SER A N 1
ATOM 761 C CA . SER A 1 97 ? 20.421 -4.246 -32.036 1.00 55.56 97 SER A CA 1
ATOM 762 C C . SER A 1 97 ? 21.824 -4.777 -32.325 1.00 55.56 97 SER A C 1
ATOM 764 O O . SER A 1 97 ? 22.425 -5.471 -31.506 1.00 55.56 97 SER A O 1
ATOM 766 N N . GLU A 1 98 ? 22.382 -4.340 -33.455 1.00 53.91 98 GLU A N 1
ATOM 767 C CA . GLU A 1 98 ? 23.812 -4.419 -33.776 1.00 53.91 98 GLU A CA 1
ATOM 768 C C . GLU A 1 98 ? 24.613 -3.193 -33.262 1.00 53.91 98 GLU A C 1
ATOM 770 O O . GLU A 1 98 ? 25.827 -3.134 -33.461 1.00 53.91 98 GLU A O 1
ATOM 775 N N . SER A 1 99 ? 23.996 -2.211 -32.573 1.00 62.53 99 SER A N 1
ATOM 776 C CA . SER A 1 99 ? 24.685 -1.005 -32.067 1.00 62.53 99 SER A CA 1
ATOM 777 C C . SER A 1 99 ? 24.541 -0.807 -30.543 1.00 62.53 99 SER A C 1
ATOM 779 O O . SER A 1 99 ? 23.474 -0.565 -29.977 1.00 62.53 99 SER A O 1
ATOM 781 N N . GLY A 1 100 ? 25.671 -0.886 -29.831 1.00 60.12 100 GLY A N 1
ATOM 782 C CA . GLY A 1 100 ? 25.725 -0.847 -28.361 1.00 60.12 100 GLY A CA 1
ATOM 783 C C . GLY A 1 100 ? 25.371 0.495 -27.693 1.00 60.12 100 GLY A C 1
ATOM 784 O O . GLY A 1 100 ? 25.308 0.550 -26.464 1.00 60.12 100 GLY A O 1
ATOM 785 N N . SER A 1 101 ? 25.142 1.576 -28.449 1.00 70.38 101 SER A N 1
ATOM 786 C CA . SER A 1 101 ? 24.847 2.913 -27.903 1.00 70.38 101 SER A CA 1
ATOM 787 C C . SER A 1 101 ? 23.419 3.049 -27.369 1.00 70.38 101 SER A C 1
ATOM 789 O O . SER A 1 101 ? 23.224 3.567 -26.269 1.00 70.38 101 SER A O 1
ATOM 791 N N . ASP A 1 102 ? 22.429 2.540 -28.103 1.00 64.00 102 ASP A N 1
ATOM 792 C CA . ASP A 1 102 ? 21.007 2.689 -27.753 1.00 64.00 102 ASP A CA 1
ATOM 793 C C . ASP A 1 102 ? 20.637 1.794 -26.569 1.00 64.00 102 ASP A C 1
ATOM 795 O O . ASP A 1 102 ? 19.847 2.163 -25.696 1.00 64.00 102 ASP A O 1
ATOM 799 N N . PHE A 1 103 ? 21.297 0.637 -26.487 1.00 65.69 103 PHE A N 1
ATOM 800 C CA . PHE A 1 103 ? 21.193 -0.259 -25.346 1.00 65.69 103 PHE A CA 1
ATOM 801 C C . PHE A 1 103 ? 21.698 0.404 -24.056 1.00 65.69 103 PHE A C 1
ATOM 803 O O . PHE A 1 103 ? 21.033 0.334 -23.022 1.00 65.69 103 PHE A O 1
ATOM 810 N N . LYS A 1 104 ? 22.832 1.115 -24.117 1.00 72.00 104 LYS A N 1
ATOM 811 C CA . LYS A 1 104 ? 23.395 1.819 -22.958 1.00 72.00 104 LYS A CA 1
ATOM 812 C C . LYS A 1 104 ? 22.459 2.912 -22.431 1.00 72.00 104 LYS A C 1
ATOM 814 O O . LYS A 1 104 ? 22.232 2.974 -21.226 1.00 72.00 104 LYS A O 1
ATOM 819 N N . ALA A 1 105 ? 21.880 3.724 -23.318 1.00 75.50 105 ALA A N 1
ATOM 820 C CA . ALA A 1 105 ? 20.952 4.789 -22.928 1.00 75.50 105 ALA A CA 1
ATOM 821 C C . ALA A 1 105 ? 19.690 4.243 -22.232 1.00 75.50 105 ALA A C 1
ATOM 823 O O . ALA A 1 105 ? 19.217 4.820 -21.251 1.00 75.50 105 ALA A O 1
ATOM 824 N N . LEU A 1 106 ? 19.169 3.103 -22.696 1.00 65.62 106 LEU A N 1
ATOM 825 C CA . LEU A 1 106 ? 18.032 2.431 -22.064 1.00 65.62 106 LEU A CA 1
ATOM 826 C C . LEU A 1 106 ? 18.376 1.850 -20.690 1.00 65.62 106 LEU A C 1
ATOM 828 O O . LEU A 1 106 ? 17.607 2.043 -19.750 1.00 65.62 106 LEU A O 1
ATOM 832 N N . VAL A 1 107 ? 19.525 1.183 -20.552 1.00 70.12 107 VAL A N 1
ATOM 833 C CA . VAL A 1 107 ? 19.979 0.627 -19.265 1.00 70.12 107 VAL A CA 1
ATOM 834 C C . VAL A 1 107 ? 20.182 1.736 -18.229 1.00 70.12 107 VAL A C 1
ATOM 836 O O . VAL A 1 107 ? 19.705 1.610 -17.103 1.00 70.12 107 VAL A O 1
ATOM 839 N N . GLU A 1 108 ? 20.814 2.849 -18.609 1.00 77.19 108 GLU A N 1
ATOM 840 C CA . GLU A 1 108 ? 20.986 4.011 -17.725 1.00 77.19 108 GLU A CA 1
ATOM 841 C C . GLU A 1 108 ? 19.641 4.656 -17.352 1.00 77.19 108 GLU A C 1
ATOM 843 O O . GLU A 1 108 ? 19.440 5.050 -16.201 1.00 77.19 108 GLU A O 1
ATOM 848 N N . GLY A 1 109 ? 18.693 4.722 -18.294 1.00 73.00 109 GLY A N 1
ATOM 849 C CA . GLY A 1 109 ? 17.335 5.205 -18.040 1.00 73.00 109 GLY A CA 1
ATOM 850 C C . GLY A 1 109 ? 16.588 4.349 -17.014 1.00 73.00 109 GLY A C 1
ATOM 851 O O . GLY A 1 109 ? 16.023 4.883 -16.057 1.00 73.00 109 GLY A O 1
ATOM 852 N N . VAL A 1 110 ? 16.636 3.024 -17.171 1.00 68.31 110 VAL A N 1
ATOM 853 C CA . VAL A 1 110 ? 16.029 2.068 -16.231 1.00 68.31 110 VAL A CA 1
ATOM 854 C C . VAL A 1 110 ? 16.678 2.166 -14.850 1.00 68.31 110 VAL A C 1
ATOM 856 O O . VAL A 1 110 ? 15.972 2.275 -13.850 1.00 68.31 110 VAL A O 1
ATOM 859 N N . ASP A 1 111 ? 18.009 2.178 -14.778 1.00 71.38 111 ASP A N 1
ATOM 860 C CA . ASP A 1 111 ? 18.762 2.271 -13.522 1.00 71.38 111 ASP A CA 1
ATOM 861 C C . ASP A 1 111 ? 18.466 3.583 -12.772 1.00 71.38 111 ASP A C 1
ATOM 863 O O . ASP A 1 111 ? 18.268 3.603 -11.555 1.00 71.38 111 ASP A O 1
ATOM 867 N N . ARG A 1 112 ? 18.348 4.706 -13.489 1.00 74.94 112 ARG A N 1
ATOM 868 C CA . ARG A 1 112 ? 17.975 5.989 -12.879 1.00 74.94 112 ARG A CA 1
ATOM 869 C C . ARG A 1 112 ? 16.570 5.945 -12.283 1.00 74.94 112 ARG A C 1
ATOM 871 O O . ARG A 1 112 ?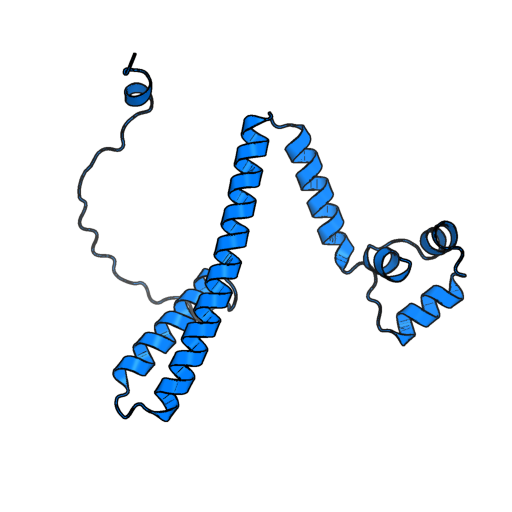 16.388 6.360 -11.143 1.00 74.94 112 ARG A O 1
ATOM 878 N N . ILE A 1 113 ? 15.604 5.396 -13.015 1.00 66.25 113 ILE A N 1
ATOM 879 C CA . ILE A 1 113 ? 14.208 5.292 -12.569 1.00 66.25 113 ILE A CA 1
ATOM 880 C C . ILE A 1 113 ? 14.075 4.324 -11.397 1.00 66.25 113 ILE A C 1
ATOM 882 O O . ILE A 1 113 ? 13.384 4.631 -10.426 1.00 66.25 113 ILE A O 1
ATOM 886 N N . SER A 1 114 ? 14.774 3.192 -11.449 1.00 67.50 114 SER A N 1
ATOM 887 C CA . SER A 1 114 ? 14.799 2.216 -10.361 1.00 67.50 114 SER A CA 1
ATOM 888 C C . SER A 1 114 ? 15.275 2.841 -9.049 1.00 67.50 114 SER A C 1
ATOM 890 O O . SER A 1 114 ? 14.747 2.520 -7.986 1.00 67.50 114 SER A O 1
ATOM 892 N N . VAL A 1 115 ? 16.253 3.743 -9.117 1.00 68.62 115 VAL A N 1
ATOM 893 C CA . VAL A 1 115 ? 16.851 4.387 -7.942 1.00 68.62 115 VAL A CA 1
ATOM 894 C C . VAL A 1 115 ? 16.017 5.567 -7.460 1.00 68.62 115 VAL A C 1
ATOM 896 O O . VAL A 1 115 ? 15.778 5.690 -6.261 1.00 68.62 115 VAL A O 1
ATOM 899 N N . THR A 1 116 ? 15.514 6.409 -8.370 1.00 68.12 116 THR A N 1
ATOM 900 C CA . THR A 1 116 ? 14.616 7.523 -8.021 1.00 68.12 116 THR A CA 1
ATOM 901 C C . THR A 1 116 ? 13.381 7.037 -7.265 1.00 68.12 116 THR A C 1
ATOM 903 O O . THR A 1 116 ? 12.927 7.707 -6.342 1.00 68.12 116 THR A O 1
ATOM 906 N N . ASN A 1 117 ? 12.884 5.849 -7.604 1.00 58.72 117 ASN A N 1
ATOM 907 C CA . ASN A 1 117 ? 11.677 5.283 -7.003 1.00 58.72 117 ASN A CA 1
ATOM 908 C C . ASN A 1 117 ? 11.948 4.296 -5.874 1.00 58.72 117 ASN A C 1
ATOM 910 O O . ASN A 1 117 ? 11.026 3.627 -5.421 1.00 58.72 117 ASN A O 1
ATOM 914 N N . LYS A 1 118 ? 13.203 4.204 -5.415 1.00 64.62 118 LYS A N 1
ATOM 915 C CA . LYS A 1 118 ? 13.618 3.310 -4.325 1.00 64.62 118 LYS A CA 1
ATOM 916 C C . LYS A 1 118 ? 13.251 1.837 -4.563 1.00 64.62 118 LYS A C 1
ATOM 918 O O . LYS A 1 118 ? 13.113 1.077 -3.613 1.00 64.62 118 LYS A O 1
ATOM 923 N N . ILE A 1 119 ? 13.124 1.432 -5.829 1.00 61.59 119 ILE A N 1
ATOM 924 C CA . ILE A 1 119 ? 12.923 0.031 -6.223 1.00 61.59 119 ILE A CA 1
ATOM 925 C C . ILE A 1 119 ? 14.237 -0.746 -6.033 1.00 61.59 119 ILE A C 1
ATOM 927 O O . ILE A 1 119 ? 14.210 -1.907 -5.645 1.00 61.59 119 ILE A O 1
ATOM 931 N N . ASN A 1 120 ? 15.386 -0.092 -6.255 1.00 56.41 120 ASN A N 1
ATOM 932 C CA . ASN A 1 120 ? 16.717 -0.602 -5.910 1.00 56.41 120 ASN A CA 1
ATOM 933 C C . ASN A 1 120 ? 17.536 0.479 -5.190 1.00 56.41 120 ASN A C 1
ATOM 935 O O . ASN A 1 120 ? 17.539 1.640 -5.608 1.00 56.41 120 ASN A O 1
ATOM 939 N N . GLU A 1 121 ? 18.290 0.098 -4.158 1.00 53.56 121 GLU A N 1
ATOM 940 C CA . GLU A 1 121 ? 19.294 0.970 -3.541 1.00 53.56 121 GLU A CA 1
ATOM 941 C C . GLU A 1 121 ? 20.631 0.850 -4.288 1.00 53.56 121 GLU A C 1
ATOM 943 O O . GLU A 1 121 ? 21.159 -0.247 -4.485 1.00 53.56 121 GLU A O 1
ATOM 948 N N . ARG A 1 122 ? 21.229 1.978 -4.703 1.00 54.31 122 ARG A N 1
ATOM 949 C CA . ARG A 1 122 ? 22.611 1.950 -5.205 1.00 54.31 122 ARG A CA 1
ATOM 950 C C . ARG A 1 122 ? 23.542 1.677 -4.028 1.00 54.31 122 ARG A C 1
ATOM 952 O O . ARG A 1 122 ? 23.787 2.563 -3.216 1.00 54.31 122 ARG A O 1
ATOM 959 N N . HIS A 1 123 ? 24.155 0.499 -3.997 1.00 50.38 123 HIS A N 1
ATOM 960 C CA . HIS A 1 123 ? 25.267 0.219 -3.080 1.00 50.38 123 HIS A CA 1
ATOM 961 C C . HIS A 1 123 ? 26.522 1.074 -3.372 1.00 50.38 123 HIS A C 1
ATOM 963 O O . HIS A 1 123 ? 27.444 1.113 -2.560 1.00 50.38 123 HIS A O 1
ATOM 969 N N . ALA A 1 124 ? 26.570 1.783 -4.509 1.00 53.56 124 ALA A N 1
ATOM 970 C CA . ALA A 1 124 ? 27.662 2.676 -4.884 1.00 53.56 124 ALA A CA 1
ATOM 971 C C . ALA A 1 124 ? 27.233 4.150 -4.817 1.00 53.56 124 ALA A C 1
ATOM 973 O O . ALA A 1 124 ? 26.244 4.558 -5.430 1.00 53.56 124 ALA A O 1
ATOM 974 N N . LYS A 1 125 ? 28.012 4.957 -4.084 1.00 49.41 125 LYS A N 1
ATOM 975 C CA . LYS A 1 125 ? 27.813 6.408 -3.963 1.00 49.41 125 LYS A CA 1
ATOM 976 C C . LYS A 1 125 ? 27.880 7.059 -5.356 1.00 49.41 125 LYS A C 1
ATOM 978 O O . LYS A 1 125 ? 28.813 6.747 -6.097 1.00 49.41 125 LYS A O 1
ATOM 983 N N . PRO A 1 126 ? 26.950 7.961 -5.718 1.00 53.19 126 PRO A N 1
ATOM 984 C CA . PRO A 1 126 ? 27.025 8.657 -6.993 1.00 53.19 126 PRO A CA 1
ATOM 985 C C . PRO A 1 126 ? 28.295 9.512 -7.049 1.00 53.19 126 PRO A C 1
ATOM 987 O O . PRO A 1 126 ? 28.559 10.303 -6.142 1.00 53.19 126 PRO A O 1
ATOM 990 N N . SER A 1 127 ? 29.077 9.355 -8.116 1.00 54.28 127 SER A N 1
ATOM 991 C CA . SER A 1 127 ? 30.176 10.257 -8.459 1.00 54.28 127 SER A CA 1
ATOM 992 C C . SER A 1 127 ? 29.624 11.679 -8.568 1.00 54.28 127 SER A C 1
ATOM 994 O O . SER A 1 127 ? 28.605 11.888 -9.228 1.00 54.28 127 SER A O 1
ATOM 996 N N . GLN A 1 128 ? 30.262 12.647 -7.909 1.00 44.06 128 GLN A N 1
ATOM 997 C CA . GLN A 1 128 ? 29.835 14.048 -7.929 1.00 44.06 128 GLN A CA 1
ATOM 998 C C . GLN A 1 128 ? 29.741 14.553 -9.376 1.00 44.06 128 GLN A C 1
ATOM 1000 O O . GLN A 1 128 ? 30.750 14.708 -10.059 1.00 44.06 128 GLN A O 1
ATOM 1005 N N . VAL A 1 129 ? 28.519 14.797 -9.848 1.00 44.97 129 VAL A N 1
ATOM 1006 C CA . VAL A 1 129 ? 28.273 15.450 -11.135 1.00 44.97 129 VAL A CA 1
ATOM 1007 C C . VAL A 1 129 ? 28.499 16.948 -10.938 1.00 44.97 129 VAL A C 1
ATOM 1009 O O . VAL A 1 129 ? 27.804 17.577 -10.142 1.00 44.97 129 VAL A O 1
ATOM 1012 N N . GLN A 1 130 ? 29.470 17.523 -11.651 1.00 44.31 130 GLN A N 1
ATOM 1013 C CA . GLN A 1 130 ? 29.657 18.972 -11.756 1.00 44.31 130 GLN A CA 1
ATOM 1014 C C . GLN A 1 130 ? 28.424 19.584 -12.445 1.00 44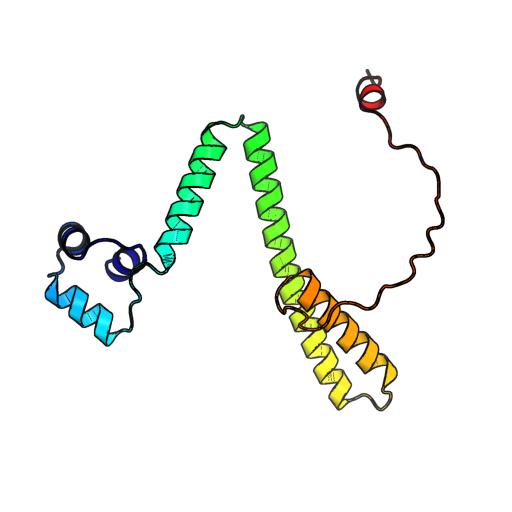.31 130 GLN A C 1
ATOM 1016 O O . GLN A 1 130 ? 28.236 19.443 -13.652 1.00 44.31 130 GLN A O 1
ATOM 1021 N N . GLN A 1 131 ? 27.552 20.229 -11.668 1.00 39.59 131 GLN A N 1
ATOM 1022 C CA . GLN A 1 131 ? 26.474 21.068 -12.189 1.00 39.59 131 GLN A CA 1
ATOM 1023 C C . GLN A 1 131 ? 27.058 22.409 -12.647 1.00 39.59 131 GLN A C 1
ATOM 1025 O O . GLN A 1 131 ? 27.488 23.208 -11.821 1.00 39.59 131 GLN A O 1
ATOM 1030 N N . ASN A 1 132 ? 27.028 22.681 -13.952 1.00 42.75 132 ASN A N 1
ATOM 1031 C CA . ASN A 1 132 ? 27.114 24.049 -14.458 1.00 42.75 132 ASN A CA 1
ATOM 1032 C C . ASN A 1 132 ? 25.716 24.675 -14.379 1.00 42.75 132 ASN A C 1
ATOM 1034 O O . ASN A 1 132 ? 24.864 24.420 -15.227 1.00 42.75 132 ASN A O 1
ATOM 1038 N N . THR A 1 133 ? 25.463 25.474 -13.347 1.00 42.22 133 THR A N 1
ATOM 1039 C CA . THR A 1 133 ? 24.260 26.303 -13.220 1.00 42.22 133 THR A CA 1
ATOM 1040 C C . THR A 1 133 ? 24.423 27.586 -14.039 1.00 42.22 133 THR A C 1
ATOM 1042 O O . THR A 1 133 ? 25.173 28.481 -13.661 1.00 42.22 133 THR A O 1
ATOM 1045 N N . GLN A 1 134 ? 23.693 27.710 -15.152 1.00 43.50 134 GLN A N 1
ATOM 1046 C CA . GLN A 1 134 ? 23.331 29.023 -15.693 1.00 43.50 134 GLN A CA 1
ATOM 1047 C C . GLN A 1 134 ? 22.093 29.512 -14.936 1.00 43.50 134 GLN A C 1
ATOM 1049 O O . GLN A 1 134 ? 21.029 28.902 -15.003 1.00 43.50 134 GLN A O 1
ATOM 1054 N N . ILE A 1 135 ? 22.263 30.583 -14.163 1.00 39.75 135 ILE A N 1
ATOM 1055 C CA . ILE A 1 135 ? 21.202 31.232 -13.390 1.00 39.75 135 ILE A CA 1
ATOM 1056 C C . ILE A 1 135 ? 20.445 32.162 -14.342 1.00 39.75 135 ILE A C 1
ATOM 1058 O O . ILE A 1 135 ? 21.014 33.152 -14.799 1.00 39.75 135 ILE A O 1
ATOM 1062 N N . ASN A 1 136 ? 19.178 31.861 -14.637 1.00 46.19 136 ASN A N 1
ATOM 1063 C CA . ASN A 1 136 ? 18.259 32.827 -15.234 1.00 46.19 136 ASN A CA 1
ATOM 1064 C C . ASN A 1 136 ? 17.401 33.402 -14.097 1.00 46.19 136 ASN A C 1
ATOM 1066 O O . ASN A 1 136 ? 16.623 32.678 -13.476 1.00 46.19 136 ASN A O 1
ATOM 1070 N N . ASN A 1 137 ? 17.626 34.672 -13.757 1.00 48.16 137 ASN A N 1
ATOM 1071 C CA . ASN A 1 137 ? 16.915 35.374 -12.688 1.00 48.16 137 ASN A CA 1
ATOM 1072 C C . ASN A 1 137 ? 15.498 35.737 -13.153 1.00 48.16 137 ASN A C 1
ATOM 1074 O O . ASN A 1 137 ? 15.273 36.836 -13.654 1.00 48.16 137 ASN A O 1
ATOM 1078 N N . GLU A 1 138 ? 14.538 34.846 -12.937 1.00 55.97 138 GLU A N 1
ATOM 1079 C CA . GLU A 1 138 ? 13.122 35.209 -12.898 1.00 55.97 138 GLU A CA 1
ATOM 1080 C C . GLU A 1 138 ? 12.675 35.167 -11.435 1.00 55.97 138 GLU A C 1
ATOM 1082 O O . GLU A 1 138 ? 12.698 34.119 -10.788 1.00 55.97 138 GLU A O 1
ATOM 1087 N N . GLN A 1 139 ? 12.356 36.338 -10.872 1.00 54.41 139 GLN A N 1
ATOM 1088 C CA . GLN A 1 139 ? 11.882 36.432 -9.494 1.00 54.41 139 GLN A CA 1
ATOM 1089 C C . GLN A 1 139 ? 10.551 35.675 -9.345 1.00 54.41 139 GLN A C 1
ATOM 1091 O O . GLN A 1 139 ? 9.641 35.888 -10.151 1.00 54.41 139 GLN A O 1
ATOM 1096 N N . PRO A 1 140 ? 10.398 34.816 -8.322 1.00 57.28 140 PRO A N 1
ATOM 1097 C CA . PRO A 1 140 ? 9.119 34.181 -8.040 1.00 57.28 140 PRO A CA 1
ATOM 1098 C C . PRO A 1 140 ? 8.090 35.247 -7.640 1.00 57.28 140 PRO A C 1
ATOM 1100 O O . PRO A 1 140 ? 8.378 36.106 -6.805 1.00 57.28 140 PRO A O 1
ATOM 1103 N N . ARG A 1 141 ? 6.890 35.190 -8.237 1.00 64.75 141 ARG A N 1
ATOM 1104 C CA . ARG A 1 141 ? 5.773 36.078 -7.872 1.00 64.75 141 ARG A CA 1
ATOM 1105 C C . ARG A 1 141 ? 5.441 35.927 -6.394 1.00 64.75 141 ARG A C 1
ATOM 1107 O O . ARG A 1 141 ? 5.436 34.818 -5.858 1.00 64.75 141 ARG A O 1
ATOM 1114 N N . THR A 1 142 ? 5.161 37.052 -5.754 1.00 71.25 142 THR A N 1
ATOM 1115 C CA . THR A 1 142 ? 4.882 37.114 -4.321 1.00 71.25 142 THR A CA 1
ATOM 1116 C C . THR A 1 142 ? 3.394 36.899 -4.048 1.00 71.25 142 THR A C 1
ATOM 1118 O O . THR A 1 142 ? 2.557 37.101 -4.927 1.00 71.25 142 THR A O 1
ATOM 1121 N N . LEU A 1 143 ? 3.045 36.487 -2.823 1.00 59.34 143 LEU A N 1
ATOM 1122 C CA . LEU A 1 143 ? 1.644 36.336 -2.395 1.00 59.34 143 LEU A CA 1
ATOM 1123 C C . LEU A 1 143 ? 0.838 37.638 -2.557 1.00 59.34 143 LEU A C 1
ATOM 1125 O O . LEU A 1 143 ? -0.360 37.584 -2.822 1.00 59.34 143 LEU A O 1
ATOM 1129 N N . ASP A 1 144 ? 1.499 38.792 -2.468 1.00 63.03 144 ASP A N 1
ATOM 1130 C CA . ASP A 1 144 ? 0.881 40.106 -2.661 1.00 63.03 144 ASP A CA 1
ATOM 1131 C C . ASP A 1 144 ? 0.431 40.346 -4.111 1.00 63.03 144 ASP A C 1
ATOM 1133 O O . ASP A 1 144 ? -0.520 41.093 -4.342 1.00 63.03 144 ASP A O 1
ATOM 1137 N N . ASP A 1 145 ? 1.060 39.690 -5.092 1.00 67.19 145 ASP A N 1
ATOM 1138 C CA . ASP A 1 145 ? 0.679 39.795 -6.506 1.00 67.19 145 ASP A CA 1
ATOM 1139 C C . ASP A 1 145 ? -0.627 39.040 -6.811 1.00 67.19 145 ASP A C 1
ATOM 1141 O O . ASP A 1 145 ? -1.302 39.345 -7.794 1.00 67.19 145 ASP A O 1
ATOM 1145 N N . PHE A 1 146 ? -1.003 38.069 -5.969 1.00 63.66 146 PHE A N 1
ATOM 1146 C CA . PHE A 1 146 ? -2.221 37.268 -6.122 1.00 63.66 146 PHE A CA 1
ATOM 1147 C C . PHE A 1 146 ? -3.480 38.016 -5.651 1.00 63.66 146 PHE A C 1
ATOM 1149 O O . PHE A 1 146 ? -4.525 37.909 -6.282 1.00 63.66 146 PHE A O 1
ATOM 1156 N N . TYR A 1 147 ? -3.378 38.824 -4.590 1.00 64.31 147 TYR A N 1
ATOM 1157 C CA . TYR A 1 147 ? -4.515 39.558 -4.005 1.00 64.31 147 TYR A CA 1
ATOM 1158 C C . TYR A 1 147 ? -4.766 40.948 -4.614 1.00 64.31 147 TYR A C 1
ATOM 1160 O O . TYR A 1 147 ? -5.681 41.645 -4.191 1.00 64.31 147 TYR A O 1
ATOM 1168 N N . ARG A 1 148 ? -3.964 41.381 -5.595 1.00 55.47 148 ARG A N 1
ATOM 1169 C CA . ARG A 1 148 ? -4.122 42.684 -6.275 1.00 55.47 148 ARG A CA 1
ATOM 1170 C C . ARG A 1 148 ? -4.948 42.630 -7.563 1.00 55.47 148 ARG A C 1
ATOM 1172 O O . ARG A 1 148 ? -5.023 43.634 -8.265 1.00 55.47 148 ARG A O 1
ATOM 1179 N N . GLN A 1 149 ? -5.534 41.483 -7.894 1.00 51.81 149 GLN A N 1
ATOM 1180 C CA . GLN A 1 149 ? -6.491 41.356 -8.994 1.00 51.81 149 GLN A CA 1
ATOM 1181 C C . GLN A 1 149 ? -7.923 41.276 -8.446 1.00 51.81 149 GLN A C 1
ATOM 1183 O O . GLN A 1 149 ? -8.569 40.241 -8.560 1.00 51.81 149 GLN A O 1
ATOM 1188 N N . GLU A 1 150 ? -8.399 42.377 -7.862 1.00 41.75 150 GLU A N 1
ATOM 1189 C CA . GLU A 1 150 ? -9.827 42.723 -7.754 1.00 41.75 150 GLU A CA 1
ATOM 1190 C C . GLU A 1 150 ? -10.031 44.170 -8.215 1.00 41.75 150 GLU A C 1
ATOM 1192 O O . GLU A 1 150 ? -9.238 45.045 -7.791 1.00 41.75 150 GLU A O 1
#

Foldseek 3Di:
DLLVCQLLQHDLVVSCVVPVDHSVRSVVCCVVVVRDGPVCNVVVVVVVVVVVVLVVDDPVVNVVVVVVVVVVVVVLVVLVVVLVVLVVVLVVCVVVPPDVPVNVVSVVVSVVSCPVSVVDPPPDDDDDDDDPDDDDDDDDDDPVVVPPPD

Organism: NCBI:txid412755

Secondary structure (DSSP, 8-state):
-HHHHHHTT--HHHHHHHH---HHHHHHHHHHHTPPTTTTHHHHHHHHHHHHHHTTS-HHHHHHHHHHHHHHHHHHHHHHHHHHHHHHHHHHHHHH-S-HHHHHHHHHHHHHHHHHTTSS--SSPPP-----------PPPPHHHHTT--

pLDDT: mean 78.81, std 17.34, range [39.59, 97.12]

Sequence (150 aa):
VAQAMFEGGASLQEISFKTDIDRSTISKKAKKLGWEKGVNQQLIADEVRVETEKSTLNQQQVEYHDFQVSSQLALIKDIERFSSNAMRKAGELLQVSESGSDFKALVEGVDRISVTNKINERHAKPSQVQQNTQINNEQPRTLDDFYRQE